Protein AF-A0A5A8D873-F1 (afdb_monomer_lite)

Foldseek 3Di:
DAWDDPAPPDDPDPDDPAADWDFQKKKALWDADRHVQFTHHDDPPDRIDGRDTTGDHDDDPPPPPPPPDPPDDDDDDDDDDDDDDDDDDDDDDPPPDPPPPPPPFDWAWAWEDAAPVRPDTDGTYIGGYDPPQPRCNSVVSVIHMYGRDPPPDD

Secondary structure (DSSP, 8-state):
-EEE---TT-PPPSS-SSSEEE-SEEEESSEEETTTTEEEPPPTT--EEEPPPEEEEP----------S-SS----------------------------------EEEEEEESSTT--SEEEEEEEEB-TT--TTHHHHTT-EEEE-------

Organism: Cafeteria roenbergensis (NCBI:txid33653)

InterPro domains:
  IPR026983 Dynein heavy chain [PTHR45703] (15-149)
  IPR041228 Dynein heavy chain, C-terminal domain [PF18199] (15-65)
  IPR043160 Dynein heavy chain, C-terminal domain, barrel region [G3DSA:3.10.490.20] (8-151)

Sequence (154 aa):
MSVVNPGPGLEPPPNPPGGVYVHGLRLVGAGWDVENGQLCDAKRGQTSVPLPMLWLRPVQTVSQPADRAAVRAAPHSPGSHASFSPGRSVAGEDAEHEDEQEEEEATVSVPVFSSTSRLERITELRLPCVPGAPDDHWLLRGACIVCESDSGLN

Radius of gyration: 23.29 Å; chains: 1; bounding box: 63×69×38 Å

Structure (mmCIF, N/CA/C/O backbone):
data_AF-A0A5A8D873-F1
#
_entry.id   AF-A0A5A8D873-F1
#
loop_
_atom_site.group_PDB
_atom_site.id
_atom_site.type_symbol
_atom_site.label_atom_id
_atom_site.label_alt_id
_atom_site.label_comp_id
_atom_site.label_asym_id
_atom_site.label_entity_id
_atom_site.label_seq_id
_atom_site.pdbx_PDB_ins_code
_atom_site.Cartn_x
_atom_site.Cartn_y
_atom_site.Cartn_z
_atom_site.occupancy
_atom_site.B_iso_or_equiv
_atom_site.auth_seq_id
_atom_site.auth_comp_id
_atom_site.auth_asym_id
_atom_site.auth_atom_id
_atom_site.pdbx_PDB_model_num
ATOM 1 N N . MET A 1 1 ? 1.793 -4.317 10.398 1.00 54.53 1 MET A N 1
ATOM 2 C CA . MET A 1 1 ? 0.486 -4.926 10.059 1.00 54.53 1 MET A CA 1
ATOM 3 C C . MET A 1 1 ? 0.683 -5.784 8.820 1.00 54.53 1 MET A C 1
ATOM 5 O O . MET A 1 1 ? 1.520 -5.406 8.006 1.00 54.53 1 MET A O 1
ATOM 9 N N . SER A 1 2 ? 0.012 -6.930 8.704 1.00 58.28 2 SER A N 1
ATOM 10 C CA . SER A 1 2 ? -0.008 -7.709 7.456 1.00 58.28 2 SER A CA 1
ATOM 11 C C . SER A 1 2 ? -1.254 -7.356 6.649 1.00 58.28 2 SER A C 1
ATOM 13 O O . SER A 1 2 ? -2.309 -7.078 7.226 1.00 58.28 2 SER A O 1
ATOM 15 N N . VAL A 1 3 ? -1.101 -7.325 5.328 1.00 62.66 3 VAL A N 1
ATOM 16 C CA . VAL A 1 3 ? -2.192 -7.144 4.374 1.00 62.66 3 VAL A CA 1
ATOM 17 C C . VAL A 1 3 ? -2.586 -8.519 3.860 1.00 62.66 3 VAL A C 1
ATOM 19 O O . VAL A 1 3 ? -1.729 -9.258 3.396 1.00 62.66 3 VAL A O 1
ATOM 22 N N . VAL A 1 4 ? -3.870 -8.858 3.952 1.00 62.16 4 VAL A N 1
ATOM 23 C CA . VAL A 1 4 ? -4.424 -10.054 3.307 1.00 62.16 4 VAL A CA 1
ATOM 24 C C . VAL A 1 4 ? -5.312 -9.585 2.163 1.00 62.16 4 VAL A C 1
ATOM 26 O O . VAL A 1 4 ? -6.252 -8.818 2.392 1.00 62.16 4 VAL A O 1
ATOM 29 N N . ASN A 1 5 ? -5.003 -10.016 0.940 1.00 60.53 5 ASN A N 1
ATOM 30 C CA . ASN A 1 5 ? -5.872 -9.794 -0.210 1.00 60.53 5 ASN A CA 1
ATOM 31 C C . ASN A 1 5 ? -6.911 -10.929 -0.260 1.00 60.53 5 ASN A C 1
ATOM 33 O O . ASN A 1 5 ? -6.512 -12.088 -0.349 1.00 60.53 5 ASN A O 1
ATOM 37 N N . PRO A 1 6 ? -8.225 -10.646 -0.205 1.00 53.16 6 PRO A N 1
ATOM 38 C CA . PRO A 1 6 ? -9.246 -11.687 -0.336 1.00 53.16 6 PRO A CA 1
ATOM 39 C C . PRO A 1 6 ? -9.294 -12.339 -1.732 1.00 53.16 6 PRO A C 1
ATOM 41 O O . PRO A 1 6 ? -10.003 -13.324 -1.906 1.00 53.16 6 PRO A O 1
ATOM 44 N N . GLY A 1 7 ? -8.541 -11.834 -2.715 1.00 51.72 7 GLY A N 1
ATOM 45 C CA . GLY A 1 7 ? -8.550 -12.333 -4.088 1.00 51.72 7 GLY A CA 1
ATOM 46 C C . GLY A 1 7 ? -9.771 -11.843 -4.882 1.00 51.72 7 GLY A C 1
ATOM 47 O O . GLY A 1 7 ? -10.754 -11.360 -4.311 1.00 51.72 7 GLY A O 1
ATOM 48 N N . PRO A 1 8 ? -9.726 -11.905 -6.222 1.00 53.56 8 PRO A N 1
ATOM 49 C CA . PRO A 1 8 ? -10.847 -11.493 -7.058 1.00 53.56 8 PRO A CA 1
ATOM 50 C C . PRO A 1 8 ? -12.034 -12.461 -6.910 1.00 53.56 8 PRO A C 1
ATOM 52 O O . PRO A 1 8 ? -11.901 -13.664 -7.110 1.00 53.56 8 PRO A O 1
ATOM 55 N N . GLY A 1 9 ? -13.220 -11.927 -6.603 1.00 56.94 9 GLY A N 1
ATOM 56 C CA . GLY A 1 9 ? -14.484 -12.681 -6.626 1.00 56.94 9 GLY A CA 1
ATOM 57 C C . GLY A 1 9 ? -14.929 -13.305 -5.300 1.00 56.94 9 GLY A C 1
ATOM 58 O O . GLY A 1 9 ? -16.027 -13.855 -5.247 1.00 56.94 9 GLY A O 1
ATOM 59 N N . LEU A 1 10 ? -14.142 -13.184 -4.228 1.00 58.81 10 LEU A N 1
ATOM 60 C CA . LEU A 1 10 ? -14.586 -13.527 -2.878 1.00 58.81 10 LEU A CA 1
ATOM 61 C C . LEU A 1 10 ? -15.067 -12.257 -2.175 1.00 58.81 10 LEU A C 1
ATOM 63 O O . LEU A 1 10 ? -14.285 -11.346 -1.906 1.00 58.81 10 LEU A O 1
ATOM 67 N N . GLU A 1 11 ? -16.371 -12.180 -1.897 1.00 68.44 11 GLU A N 1
ATOM 68 C CA . GLU A 1 11 ? -16.896 -11.132 -1.024 1.00 68.44 11 GLU A CA 1
ATOM 69 C C . GLU A 1 11 ? -16.247 -11.306 0.359 1.00 68.44 11 GLU A C 1
ATOM 71 O O . GLU A 1 11 ? -16.327 -12.398 0.937 1.00 68.44 11 GLU A O 1
ATOM 76 N N . PRO A 1 12 ? -15.547 -10.284 0.882 1.00 70.94 12 PRO A N 1
ATOM 77 C CA . PRO A 1 12 ? -14.905 -10.403 2.179 1.00 70.94 12 PRO A CA 1
ATOM 78 C C . PRO A 1 12 ? -15.974 -10.655 3.252 1.00 70.94 12 PRO A C 1
ATOM 80 O O . PRO A 1 12 ? -17.055 -10.064 3.188 1.00 70.94 12 PRO A O 1
ATOM 83 N N . PRO A 1 13 ? -15.709 -11.508 4.261 1.00 77.00 13 PRO A N 1
ATOM 84 C CA . PRO A 1 13 ? -16.691 -11.770 5.304 1.00 77.00 13 PRO A CA 1
ATOM 85 C C . PRO A 1 13 ? -17.080 -10.450 5.985 1.00 77.00 13 PRO A C 1
ATOM 87 O O . PRO A 1 13 ? -16.185 -9.661 6.300 1.00 77.00 13 PRO A O 1
ATOM 90 N N . PRO A 1 14 ? -18.375 -10.205 6.265 1.00 77.56 14 PRO A N 1
ATOM 91 C CA . PRO A 1 14 ? -18.872 -8.898 6.713 1.00 77.56 14 PRO A CA 1
ATOM 92 C C . PRO A 1 14 ? -18.235 -8.432 8.027 1.00 77.56 14 PRO A C 1
ATOM 94 O O . PRO A 1 14 ? -18.111 -7.237 8.272 1.00 77.56 14 PRO A O 1
ATOM 97 N N . ASN A 1 15 ? -17.791 -9.384 8.850 1.00 82.62 15 ASN A N 1
ATOM 98 C CA . ASN A 1 15 ? -17.006 -9.139 10.049 1.00 82.62 15 ASN A CA 1
ATOM 99 C C . ASN A 1 15 ? -15.655 -9.852 9.899 1.00 82.62 15 ASN A C 1
ATOM 101 O O . ASN A 1 15 ? -15.626 -11.086 9.961 1.00 82.62 15 ASN A O 1
ATOM 105 N N . PRO A 1 16 ? -14.539 -9.124 9.709 1.00 82.50 16 PRO A N 1
ATOM 106 C CA . PRO A 1 16 ? -13.234 -9.760 9.680 1.00 82.50 16 PRO A CA 1
ATOM 107 C C . PRO A 1 16 ? -12.949 -10.367 11.066 1.00 82.50 16 PRO A C 1
ATOM 109 O O . PRO A 1 16 ? -13.217 -9.706 12.075 1.00 82.50 16 PRO A O 1
ATOM 112 N N . PRO A 1 17 ? -12.409 -11.599 11.166 1.00 80.44 17 PRO A N 1
ATOM 113 C CA . PRO A 1 17 ? -12.075 -12.250 12.438 1.00 80.44 17 PRO A CA 1
ATOM 114 C C . PRO A 1 17 ? -10.841 -11.594 13.095 1.00 80.44 17 PRO A C 1
ATOM 116 O O . PRO A 1 17 ? -9.750 -12.169 13.177 1.00 80.44 17 PRO A O 1
ATOM 119 N N . GLY A 1 18 ? -11.026 -10.347 13.534 1.00 84.12 18 GLY A N 1
ATOM 120 C CA . GLY A 1 18 ? -10.008 -9.425 14.023 1.00 84.12 18 GLY A CA 1
ATOM 121 C C . GLY A 1 18 ? -9.514 -8.449 12.950 1.00 84.12 18 GLY A C 1
ATOM 122 O O . GLY A 1 18 ? -9.332 -8.813 11.789 1.00 84.12 18 GLY A O 1
ATOM 123 N N . GLY A 1 19 ? -9.241 -7.211 13.363 1.00 88.44 19 GLY A N 1
ATOM 124 C CA . GLY A 1 19 ? -8.761 -6.150 12.479 1.00 88.44 19 GLY A CA 1
ATOM 125 C C . GLY A 1 19 ? -9.877 -5.364 11.801 1.00 88.44 19 GLY A C 1
ATOM 126 O O . GLY A 1 19 ? -11.004 -5.334 12.290 1.00 88.44 19 GLY A O 1
ATOM 127 N N . VAL A 1 20 ? -9.538 -4.683 10.709 1.00 90.75 20 VAL A N 1
ATOM 128 C CA . VAL A 1 20 ? -10.446 -3.776 9.994 1.00 90.75 20 VAL A CA 1
ATOM 129 C C . VAL A 1 20 ? -10.251 -3.891 8.488 1.00 90.75 20 VAL A C 1
ATOM 131 O O . VAL A 1 20 ? -9.135 -4.129 8.022 1.00 90.75 20 VAL A O 1
ATOM 134 N N . TYR A 1 21 ? -11.327 -3.697 7.728 1.00 89.75 21 TYR A N 1
ATOM 135 C CA . TYR A 1 21 ? -11.219 -3.436 6.297 1.00 89.75 21 TYR A CA 1
ATOM 136 C C . TYR A 1 21 ? -10.959 -1.954 6.066 1.00 89.75 21 TYR A C 1
ATOM 138 O O . TYR A 1 21 ? -11.616 -1.103 6.665 1.00 89.75 21 TYR A O 1
ATOM 146 N N . VAL A 1 22 ? -10.011 -1.650 5.188 1.00 90.06 22 VAL A N 1
ATOM 147 C CA . VAL A 1 22 ? -9.669 -0.284 4.800 1.00 90.06 22 VAL A CA 1
ATOM 148 C C . VAL A 1 22 ? -9.884 -0.129 3.302 1.00 90.06 22 VAL A C 1
ATOM 150 O O . VAL A 1 22 ? -9.400 -0.935 2.509 1.00 90.06 22 VAL A O 1
ATOM 153 N N . HIS A 1 23 ? -10.609 0.920 2.924 1.00 90.12 23 HIS A N 1
ATOM 154 C CA . HIS A 1 23 ? -10.823 1.346 1.543 1.00 90.12 23 HIS A CA 1
ATOM 155 C C . HIS A 1 23 ? -10.293 2.773 1.344 1.00 90.12 23 HIS A C 1
ATOM 157 O O . HIS A 1 23 ? -9.895 3.432 2.303 1.00 90.12 23 HIS A O 1
ATOM 163 N N . GLY A 1 24 ? -10.300 3.259 0.098 1.00 91.62 24 GLY A N 1
ATOM 164 C CA . GLY A 1 24 ? -9.854 4.621 -0.215 1.00 91.62 24 GLY A CA 1
ATOM 165 C C . GLY A 1 24 ? -8.348 4.805 -0.033 1.00 91.62 24 GLY A C 1
ATOM 166 O O . GLY A 1 24 ? -7.901 5.832 0.466 1.00 91.62 24 GLY A O 1
ATOM 167 N N . LEU A 1 25 ? -7.552 3.798 -0.393 1.00 93.50 25 LEU A N 1
ATOM 168 C CA . LEU A 1 25 ? -6.094 3.888 -0.403 1.00 93.50 25 LEU A CA 1
ATOM 169 C C . LEU A 1 25 ? -5.594 3.944 -1.843 1.00 93.50 25 LEU A C 1
ATOM 171 O O . LEU A 1 25 ? -6.083 3.224 -2.714 1.00 93.50 25 LEU A O 1
ATOM 175 N N . ARG A 1 26 ? -4.575 4.766 -2.085 1.00 95.06 26 ARG A N 1
ATOM 176 C CA . ARG A 1 26 ? -3.871 4.831 -3.365 1.00 95.06 26 ARG A CA 1
ATOM 177 C C . ARG A 1 26 ? -2.398 4.531 -3.188 1.00 95.06 26 ARG A C 1
ATOM 179 O O . ARG A 1 26 ? -1.752 5.086 -2.307 1.00 95.06 26 ARG A O 1
ATOM 186 N N . LEU A 1 27 ? -1.867 3.700 -4.069 1.00 95.50 27 LEU A N 1
ATOM 187 C CA . LEU A 1 27 ? -0.444 3.435 -4.198 1.00 95.50 27 LEU A CA 1
ATOM 188 C C . LEU A 1 27 ? 0.154 4.410 -5.216 1.00 95.50 27 LEU A C 1
ATOM 190 O O . LEU A 1 27 ? -0.387 4.609 -6.303 1.00 95.50 27 LEU A O 1
ATOM 194 N N . VAL A 1 28 ? 1.268 5.031 -4.854 1.00 95.44 28 VAL A N 1
ATOM 195 C CA . VAL A 1 28 ? 2.044 5.946 -5.694 1.00 95.44 28 VAL A CA 1
ATOM 196 C C . VAL A 1 28 ? 3.441 5.373 -5.878 1.00 95.44 28 VAL A C 1
ATOM 198 O O . VAL A 1 28 ? 3.944 4.734 -4.966 1.00 95.44 28 VAL A O 1
ATOM 201 N N . GLY A 1 29 ? 4.078 5.608 -7.030 1.00 93.44 29 GLY A N 1
ATOM 202 C CA . GLY A 1 29 ? 5.450 5.149 -7.308 1.00 93.44 29 GLY A CA 1
ATOM 203 C C . GLY A 1 29 ? 5.563 3.657 -7.647 1.00 93.44 29 GLY A C 1
ATOM 204 O O . GLY A 1 29 ? 6.657 3.177 -7.927 1.00 93.44 29 GLY A O 1
ATOM 205 N N . ALA A 1 30 ? 4.440 2.938 -7.661 1.00 94.94 30 ALA A N 1
ATOM 206 C CA . ALA A 1 30 ? 4.329 1.535 -8.036 1.00 94.94 30 ALA A CA 1
ATOM 207 C C . ALA A 1 30 ? 2.925 1.238 -8.595 1.00 94.94 30 ALA A C 1
ATOM 209 O O . ALA A 1 30 ? 1.998 2.043 -8.455 1.00 94.94 30 ALA A O 1
ATOM 210 N N . GLY A 1 31 ? 2.790 0.096 -9.260 1.00 94.88 31 GLY A N 1
ATOM 211 C CA . GLY A 1 31 ? 1.527 -0.505 -9.665 1.00 94.88 31 GLY A CA 1
ATOM 212 C C . GLY A 1 31 ? 1.073 -1.580 -8.677 1.00 94.88 31 GLY A C 1
ATOM 213 O O . GLY A 1 31 ? 1.835 -2.028 -7.820 1.00 94.88 31 GLY A O 1
ATOM 214 N N . TRP A 1 32 ? -0.187 -1.988 -8.815 1.00 94.31 32 TRP A N 1
ATOM 215 C CA . TRP A 1 32 ? -0.759 -3.112 -8.084 1.00 94.31 32 TRP A CA 1
ATOM 216 C C . TRP A 1 32 ? -1.241 -4.159 -9.078 1.00 94.31 32 TRP A C 1
ATOM 218 O O . TRP A 1 32 ? -2.043 -3.860 -9.968 1.00 94.31 32 TRP A O 1
ATOM 228 N N . ASP A 1 33 ? -0.731 -5.371 -8.928 1.00 91.88 33 ASP A N 1
ATOM 229 C CA . ASP A 1 33 ? -1.202 -6.540 -9.643 1.00 91.88 33 ASP A CA 1
ATOM 230 C C . ASP A 1 33 ? -2.392 -7.125 -8.879 1.00 91.88 33 ASP A C 1
ATOM 232 O O . ASP A 1 33 ? -2.248 -7.650 -7.778 1.00 91.88 33 ASP A O 1
ATOM 236 N N . VAL A 1 34 ? -3.591 -6.975 -9.440 1.00 87.31 34 VAL A N 1
ATOM 237 C CA . VAL A 1 34 ? -4.834 -7.446 -8.814 1.00 87.31 34 VAL A CA 1
ATOM 238 C C . VAL A 1 34 ? -4.934 -8.969 -8.854 1.00 87.31 34 VAL A C 1
ATOM 240 O O . VAL A 1 34 ? -5.517 -9.545 -7.938 1.00 87.31 34 VAL A O 1
ATOM 243 N N . GLU A 1 35 ? -4.377 -9.604 -9.888 1.00 86.56 35 GLU A N 1
ATOM 244 C CA . GLU A 1 35 ? -4.454 -11.055 -10.076 1.00 86.56 35 GLU A CA 1
ATOM 245 C C . GLU A 1 35 ? -3.600 -11.766 -9.028 1.00 86.56 35 GLU A C 1
ATOM 247 O O . GLU A 1 35 ? -4.078 -12.692 -8.379 1.00 86.56 35 GLU A O 1
ATOM 252 N N . ASN A 1 36 ? -2.383 -11.265 -8.803 1.00 86.75 36 ASN A N 1
ATOM 253 C CA . ASN A 1 36 ? -1.436 -11.843 -7.844 1.00 86.75 36 ASN A CA 1
ATOM 254 C C . ASN A 1 36 ? -1.455 -11.159 -6.465 1.00 86.75 36 ASN A C 1
ATOM 256 O O . ASN A 1 36 ? -0.840 -11.640 -5.522 1.00 86.75 36 ASN A O 1
ATOM 260 N N . GLY A 1 37 ? -2.147 -10.026 -6.319 1.00 89.00 37 GLY A N 1
ATOM 261 C CA . GLY A 1 37 ? -2.250 -9.308 -5.049 1.00 89.00 37 GLY A CA 1
ATOM 262 C C . GLY A 1 37 ? -0.938 -8.713 -4.542 1.00 89.00 37 GLY A C 1
ATOM 263 O O . GLY A 1 37 ? -0.715 -8.697 -3.332 1.00 89.00 37 GLY A O 1
ATOM 264 N N . GLN A 1 38 ? -0.093 -8.218 -5.446 1.00 92.06 38 GLN A N 1
ATOM 265 C CA . GLN A 1 38 ? 1.269 -7.786 -5.129 1.00 92.06 38 GLN A CA 1
ATOM 266 C C . GLN A 1 38 ? 1.663 -6.480 -5.826 1.00 92.06 38 GLN A C 1
ATOM 268 O O . GLN A 1 38 ? 1.047 -6.043 -6.801 1.00 92.06 38 GLN A O 1
ATOM 273 N N . LEU A 1 39 ? 2.739 -5.859 -5.344 1.00 93.50 39 LEU A N 1
ATOM 274 C CA . LEU A 1 39 ? 3.376 -4.730 -6.014 1.00 93.50 39 LEU A CA 1
ATOM 275 C C . LEU A 1 39 ? 3.960 -5.144 -7.365 1.00 93.50 39 LEU A C 1
ATOM 277 O O . LEU A 1 39 ? 4.652 -6.153 -7.474 1.00 93.50 39 LEU A O 1
ATOM 281 N N . CYS A 1 40 ? 3.744 -4.304 -8.371 1.00 93.00 40 CYS A N 1
ATOM 282 C CA . CYS A 1 40 ? 4.343 -4.424 -9.696 1.00 93.00 40 CYS A CA 1
ATOM 283 C C . CYS A 1 40 ? 4.811 -3.050 -10.198 1.00 93.00 40 CYS A C 1
ATOM 285 O O . CYS A 1 40 ? 4.544 -2.018 -9.577 1.00 93.00 40 CYS A O 1
ATOM 287 N N . ASP A 1 41 ? 5.573 -3.002 -11.292 1.00 93.12 41 ASP A N 1
ATOM 288 C CA . ASP A 1 41 ? 5.990 -1.713 -11.851 1.00 93.12 41 ASP A CA 1
ATOM 289 C C . ASP A 1 41 ? 4.769 -0.920 -12.355 1.00 93.12 41 ASP A C 1
ATOM 291 O O . ASP A 1 41 ? 3.833 -1.462 -12.948 1.00 93.12 41 ASP A O 1
ATOM 295 N N . ALA A 1 42 ? 4.780 0.395 -12.126 1.00 92.62 42 ALA A N 1
ATOM 296 C CA . ALA A 1 42 ? 3.713 1.272 -12.596 1.00 92.62 42 ALA A CA 1
ATOM 297 C C . ALA A 1 42 ? 3.663 1.312 -14.134 1.00 92.62 42 ALA A C 1
ATOM 299 O O . ALA A 1 42 ? 4.695 1.373 -14.811 1.00 92.62 42 ALA A O 1
ATOM 300 N N . LYS A 1 43 ? 2.454 1.350 -14.709 1.00 92.44 43 LYS A N 1
ATOM 301 C CA . LYS A 1 43 ? 2.285 1.527 -16.160 1.00 92.44 43 LYS A CA 1
ATOM 302 C C . LYS A 1 43 ? 2.688 2.948 -16.571 1.00 92.44 43 LYS A C 1
ATOM 304 O O . LYS A 1 43 ? 2.650 3.890 -15.778 1.00 92.44 43 LYS A O 1
ATOM 309 N N . ARG A 1 44 ? 3.055 3.145 -17.844 1.00 92.62 44 ARG A N 1
ATOM 310 C CA . ARG A 1 44 ? 3.428 4.478 -18.356 1.00 92.62 44 ARG A CA 1
ATOM 311 C C . ARG A 1 44 ? 2.309 5.498 -18.116 1.00 92.62 44 ARG A C 1
ATOM 313 O O . ARG A 1 44 ? 1.159 5.245 -18.456 1.00 92.62 44 ARG A O 1
ATOM 320 N N . GLY A 1 45 ? 2.673 6.655 -17.558 1.00 89.81 45 GLY A N 1
ATOM 321 C CA . GLY A 1 45 ? 1.742 7.748 -17.245 1.00 89.81 45 GLY A CA 1
ATOM 322 C C . GLY A 1 45 ? 0.897 7.531 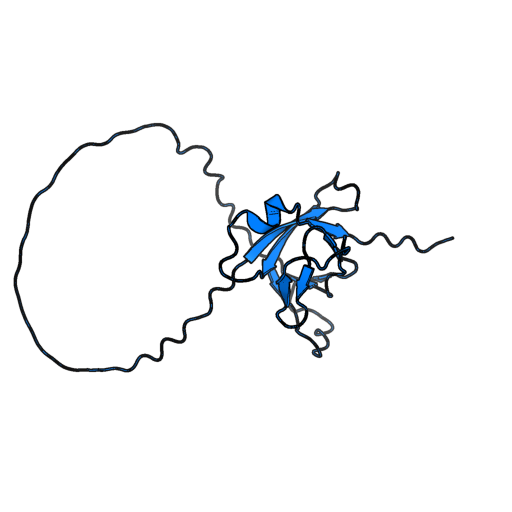-15.985 1.00 89.81 45 GLY A C 1
ATOM 323 O O . GLY A 1 45 ? 0.140 8.419 -15.602 1.00 89.81 45 GLY A O 1
ATOM 324 N N . GLN A 1 46 ? 1.032 6.386 -15.315 1.00 90.81 46 GLN A N 1
ATOM 325 C CA . GLN A 1 46 ? 0.289 6.067 -14.106 1.00 90.81 46 GLN A CA 1
ATOM 326 C C . GLN A 1 46 ? 1.019 6.632 -12.885 1.00 90.81 46 GLN A C 1
ATOM 328 O O . GLN A 1 46 ? 2.017 6.086 -12.426 1.00 90.81 46 GLN A O 1
ATOM 333 N N . THR A 1 47 ? 0.533 7.758 -12.366 1.00 89.06 47 THR A N 1
ATOM 334 C CA . THR A 1 47 ? 1.119 8.410 -11.184 1.00 89.06 47 THR A CA 1
ATOM 335 C C . THR A 1 47 ? 0.599 7.829 -9.875 1.00 89.06 47 THR A C 1
ATOM 337 O O . THR A 1 47 ? 1.262 7.948 -8.852 1.00 89.06 47 THR A O 1
ATOM 340 N N . SER A 1 48 ? -0.578 7.201 -9.890 1.00 93.56 48 SER A N 1
ATOM 341 C CA . SER A 1 48 ? -1.121 6.458 -8.756 1.00 93.56 48 SER A CA 1
ATOM 342 C C . SER A 1 48 ? -2.132 5.411 -9.211 1.00 93.56 48 SER A C 1
ATOM 344 O O . SER A 1 48 ? -2.749 5.553 -10.272 1.00 93.56 48 SER A O 1
ATOM 346 N N . VAL A 1 49 ? -2.334 4.387 -8.386 1.00 94.81 49 VAL A N 1
ATOM 347 C CA . VAL A 1 49 ? -3.342 3.339 -8.582 1.00 94.81 49 VAL A CA 1
ATOM 348 C C . VAL A 1 49 ? -4.185 3.174 -7.324 1.00 94.81 49 VAL A C 1
ATOM 350 O O . VAL A 1 49 ? -3.640 3.302 -6.228 1.00 94.81 49 VAL A O 1
ATOM 353 N N . PRO A 1 50 ? -5.497 2.913 -7.437 1.00 93.75 50 PRO A N 1
ATOM 354 C CA . PRO A 1 50 ? -6.281 2.515 -6.278 1.00 93.75 50 PRO A CA 1
ATOM 355 C C . PRO A 1 50 ? -5.797 1.147 -5.791 1.00 93.75 50 PRO A C 1
ATOM 357 O O . PRO A 1 50 ? -5.591 0.236 -6.594 1.00 93.75 50 PRO A O 1
ATOM 360 N N . LEU A 1 51 ? -5.612 1.012 -4.482 1.00 93.62 51 LEU A N 1
ATOM 361 C CA . LEU A 1 51 ? -5.461 -0.296 -3.858 1.00 93.62 51 LEU A CA 1
ATOM 362 C C . LEU A 1 51 ? -6.847 -0.917 -3.655 1.00 93.62 51 LEU A C 1
ATOM 364 O O . LEU A 1 51 ? -7.821 -0.185 -3.438 1.00 93.62 51 LEU A O 1
ATOM 368 N N . PRO A 1 52 ? -6.957 -2.254 -3.713 1.00 91.00 52 PRO A N 1
ATOM 369 C CA . PRO A 1 52 ? -8.192 -2.927 -3.345 1.00 91.00 52 PRO A CA 1
ATOM 370 C C . PRO A 1 52 ? -8.515 -2.682 -1.865 1.00 91.00 52 PRO A C 1
ATOM 372 O O . PRO A 1 52 ? -7.694 -2.174 -1.099 1.00 91.00 52 PRO A O 1
ATOM 3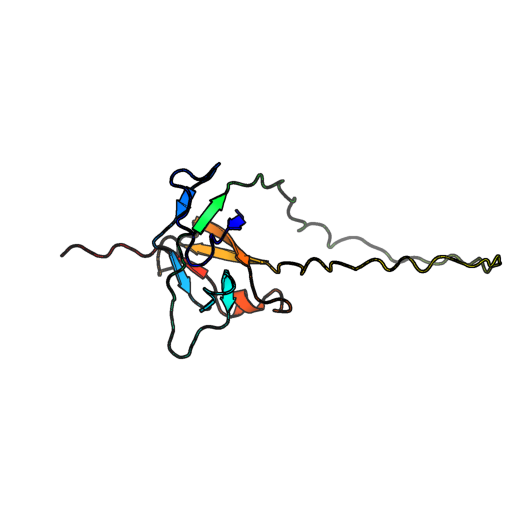75 N N . MET A 1 53 ? -9.720 -3.072 -1.448 1.00 88.38 53 MET A N 1
ATOM 376 C CA . MET A 1 53 ? -10.048 -3.125 -0.026 1.00 88.38 53 MET A CA 1
ATOM 377 C C . MET A 1 53 ? -9.063 -4.063 0.676 1.00 88.38 53 MET A C 1
ATOM 379 O O . MET A 1 53 ? -8.986 -5.246 0.350 1.00 88.38 53 MET A O 1
ATOM 383 N N . LEU A 1 54 ? -8.308 -3.529 1.633 1.00 88.56 54 LEU A N 1
ATOM 384 C CA . LEU A 1 54 ? -7.312 -4.294 2.372 1.00 88.56 54 LEU A CA 1
ATOM 385 C C . LEU A 1 54 ? -7.879 -4.721 3.717 1.00 88.56 54 LEU A C 1
ATOM 387 O O . LEU A 1 54 ? -8.459 -3.908 4.437 1.00 88.56 54 LEU A O 1
ATOM 391 N N . TRP A 1 55 ? -7.650 -5.973 4.098 1.00 89.56 55 TRP A N 1
ATOM 392 C CA . TRP A 1 55 ? -7.868 -6.418 5.467 1.00 89.56 55 TRP A CA 1
ATOM 393 C C . TRP A 1 55 ? -6.595 -6.215 6.285 1.00 89.56 55 TRP A C 1
ATOM 395 O O . TRP A 1 55 ? -5.591 -6.898 6.077 1.00 89.56 55 TRP A O 1
ATOM 405 N N . LEU A 1 56 ? -6.638 -5.272 7.228 1.00 89.19 56 LEU A N 1
ATOM 406 C CA . LEU A 1 56 ? -5.533 -5.007 8.138 1.00 89.19 56 LEU A CA 1
ATOM 407 C C . LEU A 1 56 ? -5.743 -5.747 9.451 1.00 89.19 56 LEU A C 1
ATOM 409 O O . LEU A 1 56 ? -6.669 -5.450 10.211 1.00 89.19 56 LEU A O 1
ATOM 413 N N . ARG A 1 57 ? -4.833 -6.676 9.747 1.00 87.31 57 ARG A N 1
ATOM 414 C CA . ARG A 1 57 ? -4.797 -7.384 11.028 1.00 87.31 57 ARG A CA 1
ATOM 415 C C . ARG A 1 57 ? -3.728 -6.771 11.937 1.00 87.31 57 ARG A C 1
ATOM 417 O O . ARG A 1 57 ? -2.567 -6.643 11.523 1.00 87.31 57 ARG A O 1
ATOM 424 N N . PRO A 1 58 ? -4.080 -6.389 13.178 1.00 85.00 58 PRO A N 1
ATOM 425 C CA . PRO A 1 58 ? -3.094 -6.040 14.184 1.00 85.00 58 PRO A CA 1
ATOM 426 C C . PRO A 1 58 ? -2.158 -7.223 14.416 1.00 85.00 58 PRO A C 1
ATOM 428 O O . PRO A 1 58 ? -2.601 -8.358 14.574 1.00 85.00 58 PRO A O 1
ATOM 431 N N . VAL A 1 59 ? -0.861 -6.944 14.451 1.00 82.31 59 VAL A N 1
ATOM 432 C CA . VAL A 1 59 ? 0.170 -7.918 14.809 1.00 82.31 59 VAL A CA 1
ATOM 433 C C . VAL A 1 59 ? 0.928 -7.367 16.002 1.00 82.31 59 VAL A C 1
ATOM 435 O O . VAL A 1 59 ? 1.156 -6.158 16.081 1.00 82.31 59 VAL A O 1
ATOM 438 N N . GLN A 1 60 ? 1.313 -8.231 16.936 1.00 80.50 60 GLN A N 1
ATOM 439 C CA . GLN A 1 60 ? 2.199 -7.820 18.016 1.00 80.50 60 GLN A CA 1
ATOM 440 C C . GLN A 1 60 ? 3.589 -7.609 17.421 1.00 80.50 60 GLN A C 1
ATOM 442 O O . GLN A 1 60 ? 4.259 -8.556 17.018 1.00 80.50 60 GLN A O 1
ATOM 447 N N . THR A 1 61 ? 4.022 -6.359 17.322 1.00 69.12 61 THR A N 1
ATOM 448 C CA . THR A 1 61 ? 5.425 -6.056 17.056 1.00 69.12 61 THR A CA 1
ATOM 449 C C . THR A 1 61 ? 6.203 -6.341 18.330 1.00 69.12 61 THR A C 1
ATOM 451 O O . THR A 1 61 ? 6.177 -5.538 19.262 1.00 69.12 61 THR A O 1
ATOM 454 N N . VAL A 1 62 ? 6.897 -7.481 18.387 1.00 65.12 62 VAL A N 1
ATOM 455 C CA . VAL A 1 62 ? 8.028 -7.608 19.308 1.00 65.12 62 VAL A CA 1
ATOM 456 C C . VAL A 1 62 ? 9.002 -6.521 18.872 1.00 65.12 62 VAL A C 1
ATOM 458 O O . VAL A 1 62 ? 9.448 -6.524 17.727 1.00 65.12 62 VAL A O 1
ATOM 461 N N . SER A 1 63 ? 9.220 -5.526 19.732 1.00 49.91 63 SER A N 1
ATOM 462 C CA . SER A 1 63 ? 10.157 -4.438 19.465 1.00 49.91 63 SER A CA 1
ATOM 463 C C . SER A 1 63 ? 11.514 -5.067 19.177 1.00 49.91 63 SER A C 1
ATOM 465 O O . SER A 1 63 ? 12.168 -5.551 20.097 1.00 49.91 63 SER A O 1
ATOM 467 N N . GLN A 1 64 ? 11.909 -5.133 17.908 1.00 44.72 64 GLN A N 1
ATOM 468 C CA . GLN A 1 64 ? 13.281 -5.445 17.556 1.00 44.72 64 GLN A CA 1
ATOM 469 C C . GLN A 1 64 ? 14.081 -4.234 18.047 1.00 44.72 64 GLN A C 1
ATOM 471 O O . GLN A 1 64 ? 13.862 -3.134 17.527 1.00 44.72 64 GLN A O 1
ATOM 476 N N . PRO A 1 65 ? 14.905 -4.359 19.107 1.00 37.22 65 PRO A N 1
ATOM 477 C CA . PRO A 1 65 ? 15.698 -3.231 19.555 1.00 37.22 65 PRO A CA 1
ATOM 478 C C . PRO A 1 65 ? 16.549 -2.802 18.365 1.00 37.22 65 PRO A C 1
ATOM 480 O O . PRO A 1 65 ? 17.239 -3.627 17.769 1.00 37.22 65 PRO A O 1
ATOM 483 N N . ALA A 1 66 ? 16.419 -1.535 17.977 1.00 43.06 66 ALA A N 1
ATOM 484 C CA . ALA A 1 66 ? 17.137 -0.960 16.856 1.00 43.06 66 ALA A CA 1
ATOM 485 C C . ALA A 1 66 ? 18.634 -1.233 17.037 1.00 43.06 66 ALA A C 1
ATOM 487 O O . ALA A 1 66 ? 19.276 -0.615 17.890 1.00 43.06 66 ALA A O 1
ATOM 488 N N . ASP A 1 67 ? 19.184 -2.161 16.255 1.00 42.28 67 ASP A N 1
ATOM 489 C CA . ASP A 1 67 ? 20.613 -2.444 16.235 1.00 42.28 67 ASP A CA 1
ATOM 490 C C . ASP A 1 67 ? 21.337 -1.318 15.487 1.00 42.28 67 ASP A C 1
ATOM 492 O O . ASP A 1 67 ? 21.800 -1.435 14.356 1.00 42.28 67 ASP A O 1
ATOM 496 N N . ARG A 1 68 ? 21.368 -0.152 16.133 1.00 39.44 68 ARG A N 1
ATOM 497 C CA . ARG A 1 68 ? 22.227 0.977 15.784 1.00 39.44 68 ARG A CA 1
ATOM 498 C C . ARG A 1 68 ? 23.300 1.161 16.855 1.00 39.44 68 ARG A C 1
ATOM 500 O O . ARG A 1 68 ? 23.629 2.292 17.215 1.00 39.44 68 ARG A O 1
ATOM 507 N N . ALA A 1 69 ? 23.817 0.051 17.389 1.00 38.72 69 ALA A N 1
ATOM 508 C CA . ALA A 1 69 ? 24.848 0.061 18.424 1.00 38.72 69 ALA A CA 1
ATOM 509 C C . ALA A 1 69 ? 25.882 -1.082 18.329 1.00 38.72 69 ALA A C 1
ATOM 511 O O . ALA A 1 69 ? 26.691 -1.207 19.243 1.00 38.72 69 ALA A O 1
ATOM 512 N N . ALA A 1 70 ? 25.943 -1.852 17.235 1.00 38.34 70 ALA A N 1
ATOM 513 C CA . ALA A 1 70 ? 26.986 -2.864 17.025 1.00 38.34 70 ALA A CA 1
ATOM 514 C C . ALA A 1 70 ? 27.913 -2.574 15.823 1.00 38.34 70 ALA A C 1
ATOM 516 O O . ALA A 1 70 ? 28.281 -3.464 15.067 1.00 38.34 70 ALA A O 1
ATOM 517 N N . VAL A 1 71 ? 28.367 -1.326 15.656 1.00 46.34 71 VAL A N 1
ATOM 518 C CA . VAL A 1 71 ? 29.604 -1.045 14.896 1.00 46.34 71 VAL A CA 1
ATOM 519 C C . VAL A 1 71 ? 30.550 -0.262 15.791 1.00 46.34 71 VAL A C 1
ATOM 521 O O . VAL A 1 71 ? 30.738 0.941 15.626 1.00 46.34 71 VAL A O 1
ATOM 524 N N . ARG A 1 72 ? 31.118 -0.944 16.790 1.00 40.03 72 ARG A N 1
ATOM 525 C CA . ARG A 1 72 ? 32.426 -0.616 17.379 1.00 40.03 72 ARG A CA 1
ATOM 526 C C . ARG A 1 72 ? 32.869 -1.717 18.350 1.00 40.03 72 ARG A C 1
ATOM 528 O O . ARG A 1 72 ? 32.128 -2.055 19.260 1.00 40.03 72 ARG A O 1
ATOM 535 N N . ALA A 1 73 ? 34.123 -2.143 18.159 1.00 32.81 73 ALA A N 1
ATOM 536 C CA . ALA A 1 73 ? 34.942 -3.089 18.937 1.00 32.81 73 ALA A CA 1
ATOM 537 C C . ALA A 1 73 ? 34.756 -4.581 18.560 1.00 32.81 73 ALA A C 1
ATOM 539 O O . ALA A 1 73 ? 33.852 -5.229 19.058 1.00 32.81 73 ALA A O 1
ATOM 540 N N . ALA A 1 74 ? 35.475 -5.105 17.551 1.00 32.19 74 ALA A N 1
ATOM 541 C CA . ALA A 1 74 ? 36.871 -5.621 17.585 1.00 32.19 74 ALA A CA 1
ATOM 542 C C . ALA A 1 74 ? 36.949 -7.102 18.035 1.00 32.19 74 ALA A C 1
ATOM 544 O O . ALA A 1 74 ? 36.034 -7.560 18.704 1.00 32.19 74 ALA A O 1
ATOM 545 N N . PRO A 1 75 ? 38.062 -7.836 17.838 1.00 43.53 75 PRO A N 1
ATOM 546 C CA . PRO A 1 75 ? 39.015 -7.904 16.731 1.00 43.53 75 PRO A CA 1
ATOM 547 C C . PRO A 1 75 ? 39.123 -9.341 16.153 1.00 43.53 75 PRO A C 1
ATOM 549 O O . PRO A 1 75 ? 38.676 -10.327 16.729 1.00 43.53 75 PRO A O 1
ATOM 552 N N . HIS A 1 76 ? 39.787 -9.452 15.007 1.00 32.69 76 HIS A N 1
ATOM 553 C CA . HIS A 1 76 ? 40.347 -10.694 14.473 1.00 32.69 76 HIS A CA 1
ATOM 554 C C . HIS A 1 76 ? 41.345 -11.318 15.461 1.00 32.69 76 HIS A C 1
ATOM 556 O O . HIS A 1 76 ? 42.146 -10.592 16.053 1.00 32.69 76 HIS A O 1
ATOM 562 N N . SER A 1 77 ? 41.356 -12.648 15.587 1.00 38.19 77 SER A N 1
ATOM 563 C CA . SER A 1 77 ? 42.524 -13.444 16.008 1.00 38.19 77 SER A CA 1
ATOM 564 C C . SER A 1 77 ? 42.242 -14.956 15.932 1.00 38.19 77 SER A C 1
ATOM 566 O O . SER A 1 77 ? 41.081 -15.343 15.839 1.00 38.19 77 SER A O 1
ATOM 568 N N . PRO A 1 78 ? 43.280 -15.810 15.849 1.00 43.28 78 PRO A N 1
ATOM 569 C CA . PRO A 1 78 ? 43.425 -16.782 14.767 1.00 43.28 78 PRO A CA 1
ATOM 570 C C . PRO A 1 78 ? 43.303 -18.249 15.203 1.00 43.28 78 PRO A C 1
ATOM 572 O O . PRO A 1 78 ? 43.516 -18.580 16.359 1.00 43.28 78 PRO A O 1
ATOM 575 N N . GLY A 1 79 ? 43.085 -19.118 14.208 1.00 30.44 79 GLY A N 1
ATOM 576 C CA . GLY A 1 79 ? 43.633 -20.477 14.130 1.00 30.44 79 GLY A CA 1
ATOM 577 C C . GLY A 1 79 ? 43.116 -21.530 15.115 1.00 30.44 79 GLY A C 1
ATOM 578 O O . GLY A 1 79 ? 43.436 -21.506 16.296 1.00 30.44 79 GLY A O 1
ATOM 579 N N . SER A 1 80 ? 42.484 -22.581 14.588 1.00 37.97 80 SER A N 1
ATOM 580 C CA . SER A 1 80 ? 42.709 -23.924 15.125 1.00 37.97 80 SER A CA 1
ATOM 581 C C . SER A 1 80 ? 42.541 -24.985 14.040 1.00 37.97 80 SER A C 1
ATOM 583 O O . SER A 1 80 ? 41.567 -25.004 13.292 1.00 37.97 80 SER A O 1
ATOM 585 N N . HIS A 1 81 ? 43.575 -25.8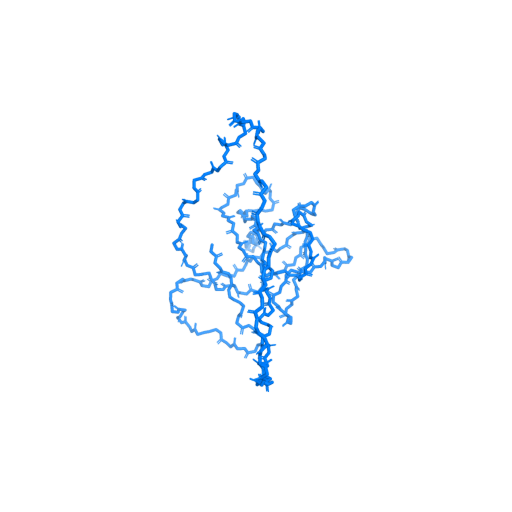11 13.947 1.00 35.94 81 HIS A N 1
ATOM 586 C CA . HIS A 1 81 ? 43.763 -26.950 13.064 1.00 35.94 81 HIS A CA 1
ATOM 587 C C . HIS A 1 81 ? 43.009 -28.189 13.583 1.00 35.94 81 HIS A C 1
ATOM 589 O O . HIS A 1 81 ? 42.787 -28.322 14.783 1.00 35.94 81 HIS A O 1
ATOM 595 N N . ALA A 1 82 ? 42.822 -29.149 12.667 1.00 31.08 82 ALA A N 1
ATOM 596 C CA . ALA A 1 82 ? 42.416 -30.552 12.855 1.00 31.08 82 ALA A CA 1
ATOM 597 C C . ALA A 1 82 ? 40.899 -30.791 13.049 1.00 31.08 82 ALA A C 1
ATOM 599 O O . ALA A 1 82 ? 40.220 -30.044 13.730 1.00 31.08 82 ALA A O 1
ATOM 600 N N . SER A 1 83 ? 40.283 -31.823 12.467 1.00 33.81 83 SER A N 1
ATOM 601 C CA . SER A 1 83 ? 40.830 -33.152 12.196 1.00 33.81 83 SER A CA 1
ATOM 602 C C . SER A 1 83 ? 40.146 -33.837 11.004 1.00 33.81 83 SER A C 1
ATOM 604 O O . SER A 1 83 ? 38.958 -33.653 10.752 1.00 33.81 83 SER A O 1
ATOM 606 N N . PHE A 1 84 ? 40.926 -34.636 10.282 1.00 28.66 84 PHE A N 1
ATOM 607 C CA . PHE A 1 84 ? 40.557 -35.389 9.087 1.00 28.66 84 PHE A CA 1
ATOM 608 C C . PHE A 1 84 ? 40.224 -36.843 9.476 1.00 28.66 84 PHE A C 1
ATOM 610 O O . PHE A 1 84 ? 41.139 -37.535 9.906 1.00 28.66 84 PHE A O 1
ATOM 617 N N . SER A 1 85 ? 38.950 -37.242 9.289 1.00 34.53 85 SER A N 1
ATOM 618 C CA . SER A 1 85 ? 38.374 -38.558 8.873 1.00 34.53 85 SER A CA 1
ATOM 619 C C . SER A 1 85 ? 38.806 -39.866 9.609 1.00 34.53 85 SER A C 1
ATOM 621 O O . SER A 1 85 ? 39.826 -39.850 10.283 1.00 34.53 85 SER A O 1
ATOM 623 N N . PRO A 1 86 ? 38.127 -41.047 9.481 1.00 49.25 86 PRO A N 1
ATOM 624 C CA . PRO A 1 86 ? 37.104 -41.423 8.488 1.00 49.25 86 PRO A CA 1
ATOM 625 C C . PRO A 1 86 ? 35.927 -42.337 8.948 1.00 49.25 86 PRO A C 1
ATOM 627 O O . PRO A 1 86 ? 35.992 -43.045 9.947 1.00 49.25 86 PRO A O 1
ATOM 630 N N . GLY A 1 87 ? 34.916 -42.431 8.070 1.00 30.34 87 GLY A N 1
ATOM 631 C CA . GLY A 1 87 ? 34.329 -43.708 7.627 1.00 30.34 87 GLY A CA 1
ATOM 632 C C . GLY A 1 87 ? 33.044 -44.199 8.303 1.00 30.34 87 GLY A C 1
ATOM 633 O O . GLY A 1 87 ? 33.050 -44.504 9.488 1.00 30.34 87 GLY A O 1
ATOM 634 N N . ARG A 1 88 ? 31.984 -44.407 7.499 1.00 33.91 88 ARG A N 1
ATOM 635 C CA . ARG A 1 88 ? 31.344 -45.724 7.256 1.00 33.91 88 ARG A CA 1
ATOM 636 C C . ARG A 1 88 ? 30.115 -45.577 6.344 1.00 33.91 88 ARG A C 1
ATOM 638 O O . ARG A 1 88 ? 29.152 -44.907 6.691 1.00 33.91 88 ARG A O 1
ATOM 645 N N . SER A 1 89 ? 30.175 -46.229 5.184 1.00 40.91 89 SER A N 1
ATOM 646 C CA . SER A 1 89 ? 29.073 -46.410 4.232 1.00 40.91 89 SER A CA 1
ATOM 647 C C . SER A 1 89 ? 27.981 -47.330 4.784 1.00 40.91 89 SER A C 1
ATOM 649 O O . SER A 1 89 ? 28.326 -48.307 5.444 1.00 40.91 89 SER A O 1
ATOM 651 N N . VAL A 1 90 ? 26.717 -47.052 4.448 1.00 39.06 90 VAL A N 1
ATOM 652 C CA . VAL A 1 90 ? 25.661 -47.954 3.915 1.00 39.06 90 VAL A CA 1
ATOM 653 C C . VAL A 1 90 ? 24.422 -47.063 3.686 1.00 39.06 90 VAL A C 1
ATOM 655 O O . VAL A 1 90 ? 24.024 -46.348 4.591 1.00 39.06 90 VAL A O 1
ATOM 658 N N . ALA A 1 91 ? 24.032 -46.785 2.442 1.00 36.91 91 ALA A N 1
ATOM 659 C CA . ALA A 1 91 ? 23.123 -47.566 1.596 1.00 36.91 91 ALA A CA 1
ATOM 660 C C . ALA A 1 91 ? 21.655 -47.505 2.054 1.00 36.91 91 ALA A C 1
ATOM 662 O O . ALA A 1 91 ? 21.311 -48.095 3.072 1.00 36.91 91 ALA A O 1
ATOM 663 N N . GLY A 1 92 ? 20.826 -46.898 1.199 1.00 40.06 92 GLY A N 1
ATOM 664 C CA . GLY A 1 92 ? 19.388 -47.136 1.118 1.00 40.06 92 GLY A CA 1
ATOM 665 C C . GLY A 1 92 ? 18.538 -46.082 1.808 1.00 40.06 92 GLY A C 1
ATOM 666 O O . GLY A 1 92 ? 18.514 -46.038 3.027 1.00 40.06 92 GLY A O 1
ATOM 667 N N . GLU A 1 93 ? 17.857 -45.268 1.002 1.00 40.81 93 GLU A N 1
ATOM 668 C CA . GLU A 1 93 ? 16.405 -45.018 1.021 1.00 40.81 93 GLU A CA 1
ATOM 669 C C . GLU A 1 93 ? 16.168 -43.696 0.282 1.00 40.81 93 GLU A C 1
ATOM 671 O O . GLU A 1 93 ? 16.230 -42.614 0.862 1.00 40.81 93 GLU A O 1
ATOM 676 N N . ASP A 1 94 ? 15.954 -43.799 -1.034 1.00 39.59 94 ASP A N 1
ATOM 677 C CA . ASP A 1 94 ? 15.444 -42.703 -1.857 1.00 39.59 94 ASP A CA 1
ATOM 678 C C . ASP A 1 94 ? 13.987 -42.454 -1.442 1.00 39.59 94 ASP A C 1
ATOM 680 O O . ASP A 1 94 ? 13.039 -42.976 -2.026 1.00 39.59 94 ASP A O 1
ATOM 684 N N . ALA A 1 95 ? 13.820 -41.721 -0.345 1.00 51.06 95 ALA A N 1
ATOM 685 C CA . ALA A 1 95 ? 12.575 -41.061 -0.018 1.00 51.06 95 ALA A CA 1
ATOM 686 C C . ALA A 1 95 ? 12.504 -39.820 -0.907 1.00 51.06 95 ALA A C 1
ATOM 688 O O . ALA A 1 95 ? 13.170 -38.820 -0.639 1.00 51.06 95 ALA A O 1
ATOM 689 N N . GLU A 1 96 ? 11.729 -39.911 -1.984 1.00 46.22 96 GLU A N 1
ATOM 690 C CA . GLU A 1 96 ? 11.266 -38.752 -2.738 1.00 46.22 96 GLU A CA 1
ATOM 691 C C . GLU A 1 96 ? 10.475 -37.861 -1.764 1.00 46.22 96 GLU A C 1
ATOM 693 O O . GLU A 1 96 ? 9.287 -38.059 -1.523 1.00 46.22 96 GLU A O 1
ATOM 698 N N . HIS A 1 97 ? 11.175 -36.927 -1.114 1.00 41.34 97 HIS A N 1
ATOM 699 C CA . HIS A 1 97 ? 10.556 -35.737 -0.557 1.00 41.34 97 HIS A CA 1
ATOM 700 C C . HIS A 1 97 ? 10.165 -34.892 -1.761 1.00 41.34 97 HIS A C 1
ATOM 702 O O . HIS A 1 97 ? 11.019 -34.333 -2.450 1.00 41.34 97 HIS A O 1
ATOM 708 N N . GLU A 1 98 ? 8.869 -34.845 -2.039 1.00 47.19 98 GLU A N 1
ATOM 709 C CA . GLU A 1 98 ? 8.284 -33.726 -2.755 1.00 47.19 98 GLU A CA 1
ATOM 710 C C . GLU A 1 98 ? 8.592 -32.487 -1.901 1.00 47.19 98 GLU A C 1
ATOM 712 O O . GLU A 1 98 ? 7.927 -32.221 -0.903 1.00 47.19 98 GLU A O 1
ATOM 717 N N . ASP A 1 99 ? 9.694 -31.802 -2.221 1.00 41.22 99 ASP A N 1
ATOM 718 C CA . ASP A 1 99 ? 9.978 -30.459 -1.728 1.00 41.22 99 ASP A CA 1
ATOM 719 C C . ASP A 1 99 ? 8.850 -29.569 -2.264 1.00 41.22 99 ASP A C 1
ATOM 721 O O . ASP A 1 99 ? 8.933 -29.002 -3.357 1.00 41.22 99 ASP A O 1
ATOM 725 N N . GLU A 1 100 ? 7.758 -29.477 -1.507 1.00 49.00 100 GLU A N 1
ATOM 726 C CA . GLU A 1 100 ? 6.838 -28.351 -1.567 1.00 49.00 100 GLU A CA 1
ATOM 727 C C . GLU A 1 100 ? 7.658 -27.122 -1.156 1.00 49.00 100 GLU A C 1
ATOM 729 O O . GLU A 1 100 ? 7.715 -26.737 0.010 1.00 49.00 100 GLU A O 1
ATOM 734 N N . GLN A 1 101 ? 8.405 -26.564 -2.113 1.00 38.44 101 GLN A N 1
ATOM 735 C CA . GLN A 1 101 ? 9.107 -25.303 -1.941 1.00 38.44 101 GLN A CA 1
ATOM 736 C C . GLN A 1 101 ? 8.029 -24.246 -1.721 1.00 38.44 101 GLN A C 1
ATOM 738 O O . GLN A 1 101 ? 7.434 -23.754 -2.677 1.00 38.44 101 GLN A O 1
ATOM 743 N N . GLU A 1 102 ? 7.733 -23.956 -0.452 1.00 52.72 102 GLU A N 1
ATOM 744 C CA . GLU A 1 102 ? 6.944 -22.799 -0.049 1.00 52.72 102 GLU A CA 1
ATOM 745 C C . GLU A 1 102 ? 7.582 -21.578 -0.722 1.00 52.72 102 GLU A C 1
ATOM 747 O O . GLU A 1 102 ? 8.690 -21.170 -0.369 1.00 52.72 102 GLU A O 1
ATOM 752 N N . GLU A 1 103 ? 6.930 -21.054 -1.765 1.00 59.84 103 GLU A N 1
ATOM 753 C CA . GLU A 1 103 ? 7.380 -19.851 -2.456 1.00 59.84 103 GLU A CA 1
ATOM 754 C C . GLU A 1 103 ? 7.461 -18.734 -1.413 1.00 59.84 103 GLU A C 1
ATOM 756 O O . GLU A 1 103 ? 6.446 -18.297 -0.869 1.00 59.84 103 GLU A O 1
ATOM 761 N N . GLU A 1 104 ? 8.684 -18.327 -1.069 1.00 62.69 104 GLU A N 1
ATOM 762 C CA . GLU A 1 104 ? 8.929 -17.336 -0.028 1.00 62.69 104 GLU A CA 1
ATOM 763 C C . GLU A 1 104 ? 8.281 -16.010 -0.457 1.00 62.69 104 GLU A C 1
ATOM 765 O O . GLU A 1 104 ? 8.772 -15.310 -1.347 1.00 62.69 104 GLU A O 1
ATOM 770 N N . GLU A 1 105 ? 7.122 -15.697 0.130 1.00 71.25 105 GLU A N 1
ATOM 771 C CA . GLU A 1 105 ? 6.330 -14.515 -0.204 1.00 71.25 105 GLU A CA 1
ATOM 772 C C . GLU A 1 105 ? 7.141 -13.256 0.142 1.00 71.25 105 GLU A C 1
ATOM 774 O O . GLU A 1 105 ? 7.252 -12.840 1.301 1.00 71.25 105 GLU A O 1
ATOM 779 N N . ALA A 1 106 ? 7.756 -12.648 -0.873 1.00 85.88 106 ALA A N 1
ATOM 780 C CA . ALA A 1 106 ? 8.562 -11.452 -0.694 1.00 85.88 106 ALA A CA 1
ATOM 781 C C . ALA A 1 106 ? 7.653 -10.284 -0.289 1.00 85.88 106 ALA A C 1
ATOM 783 O O . ALA A 1 106 ? 6.686 -9.957 -0.977 1.00 85.88 106 ALA A O 1
ATOM 784 N N . THR A 1 107 ? 7.958 -9.629 0.835 1.00 89.88 107 THR A N 1
ATOM 785 C CA . THR A 1 107 ? 7.198 -8.461 1.306 1.00 89.88 107 THR A CA 1
ATOM 786 C C . THR A 1 107 ? 8.096 -7.251 1.507 1.00 89.88 107 THR A C 1
ATOM 788 O O . THR A 1 107 ? 9.264 -7.371 1.867 1.00 89.88 107 THR A O 1
ATOM 791 N N . VAL A 1 108 ? 7.537 -6.057 1.311 1.00 90.94 108 VAL A N 1
ATOM 792 C CA . VAL A 1 108 ? 8.238 -4.784 1.524 1.00 90.94 108 VAL A CA 1
ATOM 793 C C . VAL A 1 108 ? 7.414 -3.838 2.393 1.00 90.94 108 VAL A C 1
ATOM 795 O O . VAL A 1 108 ? 6.187 -3.775 2.280 1.00 90.94 108 VAL A O 1
ATOM 798 N N . SER A 1 109 ? 8.085 -3.086 3.268 1.00 91.75 109 SER A N 1
ATOM 799 C CA . SER A 1 109 ? 7.457 -2.037 4.079 1.00 91.75 109 SER A CA 1
ATOM 800 C C . SER A 1 109 ? 7.222 -0.777 3.250 1.00 91.75 109 SER A C 1
ATOM 802 O O . SER A 1 109 ? 8.164 -0.133 2.791 1.00 91.75 109 SER A O 1
ATOM 804 N N . VAL A 1 110 ? 5.957 -0.391 3.100 1.00 93.81 110 VAL A N 1
ATOM 805 C CA . VAL A 1 110 ? 5.537 0.796 2.352 1.00 93.81 110 VAL A CA 1
ATOM 806 C C . VAL A 1 110 ? 4.921 1.822 3.310 1.00 93.81 110 VAL A C 1
ATOM 808 O O . VAL A 1 110 ? 3.972 1.494 4.032 1.00 93.81 110 VAL A O 1
ATOM 8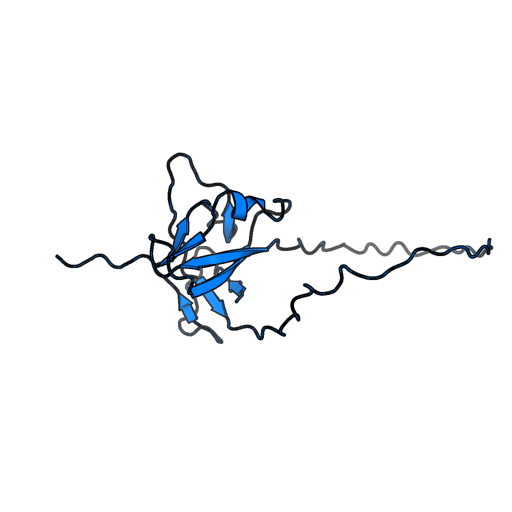11 N N . PRO A 1 111 ? 5.424 3.072 3.349 1.00 95.38 111 PRO A N 1
ATOM 812 C CA . PRO A 1 111 ? 4.891 4.101 4.235 1.00 95.38 111 PRO A CA 1
ATOM 813 C C . PRO A 1 111 ? 3.505 4.575 3.783 1.00 95.38 111 PRO A C 1
ATOM 815 O O . PRO A 1 111 ? 3.261 4.779 2.593 1.00 95.38 111 PRO A O 1
ATOM 818 N N . VAL A 1 112 ? 2.620 4.804 4.754 1.00 95.62 112 VAL A N 1
ATOM 819 C CA . VAL A 1 112 ? 1.266 5.337 4.567 1.00 95.62 112 VAL A CA 1
ATOM 820 C C . VAL A 1 112 ? 1.207 6.780 5.052 1.00 95.62 112 VAL A C 1
ATOM 822 O O . VAL A 1 112 ? 1.566 7.067 6.196 1.00 95.62 112 VAL A O 1
ATOM 825 N N . PHE A 1 113 ? 0.704 7.676 4.210 1.00 95.19 113 PHE A N 1
ATOM 826 C CA . PHE A 1 113 ? 0.511 9.091 4.516 1.00 95.19 113 PHE A CA 1
ATOM 827 C C . PHE A 1 113 ? -0.969 9.475 4.504 1.00 95.19 113 PHE A C 1
ATOM 829 O O . PHE A 1 113 ? -1.755 8.929 3.728 1.00 95.19 113 PHE A O 1
ATOM 836 N N . SER A 1 114 ? -1.335 10.467 5.320 1.00 91.19 114 SER A N 1
ATOM 837 C CA . SER A 1 114 ? -2.715 10.974 5.406 1.00 91.19 114 SER A CA 1
ATOM 838 C C . SER A 1 114 ? -3.190 11.683 4.137 1.00 91.19 114 SER A C 1
ATOM 840 O O . SER A 1 114 ? -4.386 11.733 3.869 1.00 91.19 114 SER A O 1
ATOM 842 N N . SER A 1 115 ? -2.266 12.223 3.337 1.00 86.62 115 SER A N 1
ATOM 843 C CA . SER A 1 115 ? -2.576 12.935 2.097 1.00 86.62 115 SER A CA 1
ATOM 844 C C . SER A 1 115 ? -1.451 12.833 1.067 1.00 86.62 115 SER A C 1
ATOM 846 O O . SER A 1 115 ? -0.326 12.418 1.361 1.00 86.62 115 SER A O 1
ATOM 848 N N . THR A 1 116 ? -1.738 13.301 -0.147 1.00 84.25 116 THR A N 1
ATOM 849 C CA . THR A 1 116 ? -0.784 13.375 -1.263 1.00 84.25 116 THR A CA 1
ATOM 850 C C . THR A 1 116 ? 0.394 14.320 -1.014 1.00 84.25 116 THR A C 1
ATOM 852 O O . THR A 1 116 ? 1.412 14.184 -1.689 1.00 84.25 116 THR A O 1
ATOM 855 N N . SER A 1 117 ? 0.298 15.226 -0.029 1.00 85.00 117 SER A N 1
ATOM 856 C CA . SER A 1 117 ? 1.409 16.095 0.393 1.00 85.00 117 SER A CA 1
ATOM 857 C C . SER A 1 117 ? 2.534 15.337 1.110 1.00 85.00 117 SER A C 1
ATOM 859 O O . SER A 1 117 ? 3.655 15.833 1.175 1.00 85.00 117 SER A 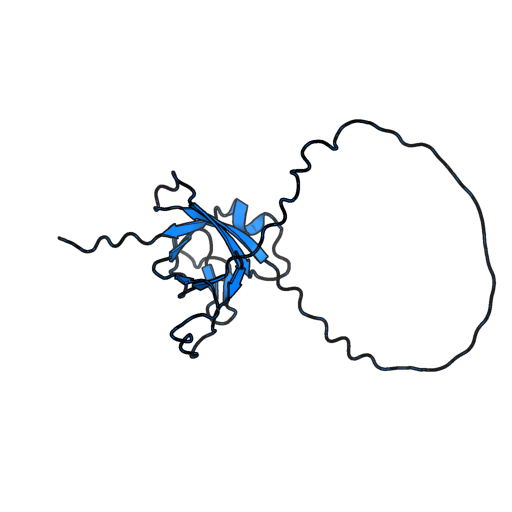O 1
ATOM 861 N N . ARG A 1 118 ? 2.248 14.128 1.625 1.00 87.56 118 ARG A N 1
ATOM 862 C CA . ARG A 1 118 ? 3.199 13.225 2.306 1.00 87.56 118 ARG A CA 1
ATOM 863 C C . ARG A 1 118 ? 3.949 13.843 3.491 1.00 87.56 118 ARG A C 1
ATOM 865 O O . ARG A 1 118 ? 5.035 13.392 3.839 1.00 87.56 118 ARG A O 1
ATOM 872 N N . LEU A 1 119 ? 3.373 14.862 4.122 1.00 87.00 119 LEU A N 1
ATOM 873 C CA . LEU A 1 119 ? 3.989 15.521 5.276 1.00 87.00 119 LEU A CA 1
ATOM 874 C C . LEU A 1 119 ? 3.838 14.703 6.562 1.00 87.00 119 LEU A C 1
ATOM 876 O O . LEU A 1 119 ? 4.730 14.697 7.405 1.00 87.00 119 LEU A O 1
ATOM 880 N N . GLU A 1 120 ? 2.718 13.996 6.701 1.00 89.06 120 GLU A N 1
ATOM 881 C CA . GLU A 1 120 ? 2.382 13.236 7.899 1.00 89.06 120 GLU A CA 1
ATOM 882 C C . GLU A 1 120 ? 2.286 11.748 7.572 1.00 89.06 120 GLU A C 1
ATOM 884 O O . GLU A 1 120 ? 1.392 11.293 6.850 1.00 89.06 120 GLU A O 1
ATOM 889 N N . ARG A 1 121 ? 3.238 10.985 8.110 1.00 93.00 121 ARG A N 1
ATOM 890 C CA . ARG A 1 121 ? 3.257 9.529 8.012 1.00 93.00 121 ARG A CA 1
ATOM 891 C C . ARG A 1 121 ? 2.430 8.926 9.145 1.00 93.00 121 ARG A C 1
ATOM 893 O O . ARG A 1 121 ? 2.751 9.140 10.309 1.00 93.00 121 ARG A O 1
ATOM 900 N N . ILE A 1 122 ? 1.429 8.124 8.793 1.00 92.88 122 ILE A N 1
ATOM 901 C CA . ILE A 1 122 ? 0.527 7.456 9.739 1.00 92.88 122 ILE A CA 1
ATOM 902 C C . ILE A 1 122 ? 1.127 6.125 10.208 1.00 92.88 122 ILE A C 1
ATOM 904 O O . ILE A 1 122 ? 1.187 5.846 11.403 1.00 92.88 122 ILE A O 1
ATOM 908 N N . THR A 1 123 ? 1.543 5.270 9.270 1.00 92.25 123 THR A N 1
ATOM 909 C CA . THR A 1 123 ? 2.026 3.913 9.566 1.00 92.25 123 THR A CA 1
ATOM 910 C C . THR A 1 123 ? 2.837 3.337 8.400 1.00 92.25 123 THR A C 1
ATOM 912 O O . THR A 1 123 ? 3.086 4.025 7.412 1.00 92.25 123 THR A O 1
ATOM 915 N N . GLU A 1 124 ? 3.247 2.077 8.514 1.00 92.12 124 GLU A N 1
ATOM 916 C CA . GLU A 1 124 ? 3.845 1.282 7.442 1.00 92.12 124 GLU A CA 1
ATOM 917 C C . GLU A 1 124 ? 3.030 0.000 7.237 1.00 92.12 124 GLU A C 1
ATOM 919 O O . GLU A 1 124 ? 2.673 -0.691 8.200 1.00 92.12 124 GLU A O 1
ATOM 924 N N . LEU A 1 125 ? 2.747 -0.330 5.977 1.00 92.12 125 LEU A N 1
ATOM 925 C CA . LEU A 1 125 ? 2.115 -1.589 5.592 1.00 92.12 125 LEU A CA 1
ATOM 926 C C . LEU A 1 125 ? 3.137 -2.483 4.902 1.00 92.12 125 LEU A C 1
ATOM 928 O O . LEU A 1 125 ? 3.862 -2.024 4.024 1.00 92.12 125 LEU A O 1
ATOM 932 N N . ARG A 1 126 ? 3.179 -3.760 5.291 1.00 91.56 126 ARG A N 1
ATOM 933 C CA . ARG A 1 126 ? 3.929 -4.771 4.546 1.00 91.56 126 ARG A CA 1
ATOM 934 C C . ARG A 1 126 ? 3.068 -5.252 3.392 1.00 91.56 126 ARG A C 1
ATOM 936 O O . ARG A 1 126 ? 1.992 -5.799 3.639 1.00 91.56 126 ARG A O 1
ATOM 943 N N . LEU A 1 127 ? 3.525 -5.000 2.173 1.00 91.12 127 LEU A N 1
ATOM 944 C CA . LEU A 1 127 ? 2.855 -5.427 0.953 1.00 91.12 127 LEU A CA 1
ATOM 945 C C . LEU A 1 127 ? 3.637 -6.568 0.301 1.00 91.12 127 LEU A C 1
ATOM 947 O O . LEU A 1 127 ? 4.865 -6.464 0.245 1.00 91.12 127 LEU A O 1
ATOM 951 N N . PRO A 1 128 ? 2.951 -7.596 -0.224 1.00 91.50 128 PRO A N 1
ATOM 952 C CA . PRO A 1 128 ? 3.560 -8.572 -1.116 1.00 91.50 128 PRO A CA 1
ATOM 953 C C . PRO A 1 128 ? 4.151 -7.884 -2.345 1.00 91.50 128 PRO A C 1
ATOM 955 O O . PRO A 1 128 ? 3.615 -6.885 -2.842 1.00 91.50 128 PRO A O 1
ATOM 958 N N . CYS A 1 129 ? 5.264 -8.399 -2.842 1.00 90.62 129 CYS A N 1
ATOM 959 C CA . CYS A 1 129 ? 5.922 -7.912 -4.039 1.00 90.62 129 CYS A CA 1
ATOM 960 C C . CYS A 1 129 ? 6.528 -9.068 -4.834 1.00 90.62 129 CYS A C 1
ATOM 962 O O . CYS A 1 129 ? 6.686 -10.176 -4.332 1.00 90.62 129 CYS A O 1
ATOM 964 N N . VAL A 1 130 ? 6.864 -8.789 -6.095 1.00 86.25 130 VAL A N 1
ATOM 965 C CA . VAL A 1 130 ? 7.475 -9.793 -6.971 1.00 86.25 130 VAL A CA 1
ATOM 966 C C . VAL A 1 130 ? 8.780 -10.320 -6.345 1.00 86.25 130 VAL A C 1
ATOM 968 O O . VAL A 1 130 ? 9.651 -9.501 -6.017 1.00 86.25 130 VAL A O 1
ATOM 971 N N . PRO A 1 131 ? 8.953 -11.651 -6.216 1.00 83.25 131 PRO A N 1
ATOM 972 C CA . PRO A 1 131 ? 10.190 -12.245 -5.725 1.00 83.25 131 PRO A CA 1
ATOM 973 C C . PRO A 1 131 ? 11.415 -11.788 -6.525 1.00 83.25 131 PRO A C 1
ATOM 975 O O . PRO A 1 131 ? 11.355 -11.583 -7.739 1.00 83.25 131 PRO A O 1
ATOM 978 N N . GLY A 1 132 ? 12.545 -11.619 -5.837 1.00 81.81 132 GLY A N 1
ATOM 979 C CA . GLY A 1 132 ? 13.808 -11.201 -6.456 1.00 81.81 132 GLY A CA 1
ATOM 980 C C . GLY A 1 132 ? 13.926 -9.701 -6.752 1.00 81.81 132 GLY A C 1
ATOM 981 O O . GLY A 1 132 ? 14.948 -9.271 -7.293 1.00 81.81 132 GLY A O 1
ATOM 982 N N . ALA A 1 133 ? 12.931 -8.884 -6.389 1.00 80.06 133 ALA A N 1
ATOM 983 C CA . ALA A 1 133 ? 13.110 -7.436 -6.354 1.00 80.06 133 ALA A CA 1
ATOM 984 C C . ALA A 1 133 ? 14.186 -7.066 -5.306 1.00 80.06 133 ALA A C 1
ATOM 986 O O . ALA A 1 133 ? 14.104 -7.543 -4.176 1.00 80.06 133 ALA A O 1
ATOM 987 N N . PRO A 1 134 ? 15.178 -6.215 -5.639 1.00 82.00 134 PRO A N 1
ATOM 988 C CA . PRO A 1 134 ? 16.144 -5.718 -4.658 1.00 82.00 134 PRO A CA 1
ATOM 989 C C . PRO A 1 134 ? 15.455 -5.025 -3.476 1.00 82.00 134 PRO A C 1
ATOM 991 O O . PRO A 1 134 ? 14.459 -4.332 -3.691 1.00 82.00 134 PRO A O 1
ATOM 994 N N . ASP A 1 135 ? 16.040 -5.112 -2.278 1.00 76.81 135 ASP A N 1
ATOM 995 C CA . ASP A 1 135 ? 15.489 -4.561 -1.025 1.00 76.81 135 ASP A CA 1
ATOM 996 C C . ASP A 1 135 ? 14.974 -3.112 -1.165 1.00 76.81 135 ASP 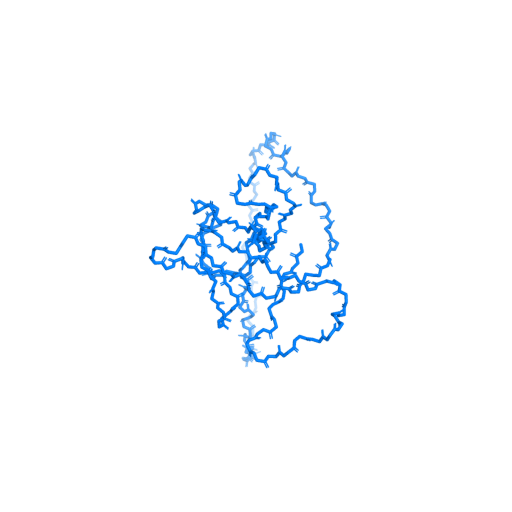A C 1
ATOM 998 O O . ASP A 1 135 ? 13.880 -2.775 -0.709 1.00 76.81 135 ASP A O 1
ATOM 1002 N N . ASP A 1 136 ? 15.717 -2.263 -1.883 1.00 84.69 136 ASP A N 1
ATOM 1003 C CA . ASP A 1 136 ? 15.404 -0.838 -2.054 1.00 84.69 136 ASP A CA 1
ATOM 1004 C C . ASP A 1 136 ? 14.646 -0.502 -3.356 1.00 84.69 136 ASP A C 1
ATOM 1006 O O . ASP A 1 136 ? 14.388 0.671 -3.643 1.00 84.69 136 ASP A O 1
ATOM 1010 N N . HIS A 1 137 ? 14.270 -1.489 -4.177 1.00 90.44 137 HIS A N 1
ATOM 1011 C CA . HIS A 1 137 ? 13.681 -1.268 -5.512 1.00 90.44 137 HIS A CA 1
ATOM 1012 C C . HIS A 1 137 ? 12.428 -0.388 -5.484 1.00 90.44 137 HIS A C 1
ATOM 1014 O O . HIS A 1 137 ? 12.265 0.501 -6.329 1.00 90.44 137 HIS A O 1
ATOM 1020 N N . TRP A 1 138 ? 11.556 -0.624 -4.503 1.00 92.88 138 TRP A N 1
ATOM 1021 C CA . TRP A 1 138 ? 10.317 0.130 -4.304 1.00 92.88 138 TRP A CA 1
ATOM 1022 C C . TRP A 1 138 ? 10.564 1.456 -3.579 1.00 92.88 138 TRP A C 1
ATOM 1024 O O . TRP A 1 138 ? 9.951 2.470 -3.919 1.00 92.88 138 TRP A O 1
ATOM 1034 N N . LEU A 1 139 ? 11.516 1.484 -2.642 1.00 89.12 139 LEU A N 1
ATOM 1035 C CA . LEU A 1 139 ? 11.887 2.692 -1.909 1.00 89.12 139 LEU A CA 1
ATOM 1036 C C . LEU A 1 139 ? 12.477 3.757 -2.844 1.00 89.12 139 LEU A C 1
ATOM 1038 O O . LEU A 1 139 ? 12.050 4.911 -2.812 1.00 89.12 139 LEU A O 1
ATOM 1042 N N . LEU A 1 140 ? 13.399 3.370 -3.731 1.00 90.88 140 LEU A N 1
ATOM 1043 C CA . LEU A 1 140 ? 14.049 4.276 -4.686 1.00 90.88 140 LEU A CA 1
ATOM 1044 C C . LEU A 1 140 ? 13.088 4.822 -5.752 1.00 90.88 140 LEU A C 1
ATOM 1046 O O . LEU A 1 140 ? 13.327 5.894 -6.304 1.00 90.88 140 LEU A O 1
ATOM 1050 N N . ARG A 1 141 ? 11.974 4.128 -6.012 1.00 91.62 141 ARG A N 1
ATOM 1051 C CA . ARG A 1 141 ? 10.872 4.630 -6.855 1.00 91.62 141 ARG A CA 1
ATOM 1052 C C . ARG A 1 141 ? 9.939 5.590 -6.113 1.00 91.62 141 ARG A C 1
ATOM 1054 O O . ARG A 1 141 ? 9.029 6.157 -6.716 1.00 91.62 141 ARG A O 1
ATOM 1061 N N . GLY A 1 142 ? 10.156 5.778 -4.812 1.00 92.50 142 GLY A N 1
ATOM 1062 C CA . GLY A 1 142 ? 9.295 6.579 -3.954 1.00 92.50 142 GLY A CA 1
ATOM 1063 C C . GLY A 1 142 ? 7.927 5.937 -3.747 1.00 92.50 142 GLY A C 1
ATOM 1064 O O . GLY A 1 142 ? 6.935 6.673 -3.664 1.00 92.50 142 GLY A O 1
ATOM 1065 N N . ALA A 1 143 ? 7.873 4.597 -3.705 1.00 95.12 143 ALA A N 1
ATOM 1066 C CA . ALA A 1 143 ? 6.640 3.865 -3.472 1.00 95.12 143 ALA A CA 1
ATOM 1067 C C . ALA A 1 143 ? 6.046 4.236 -2.107 1.00 95.12 143 ALA A C 1
ATOM 1069 O O . ALA A 1 143 ? 6.709 4.135 -1.073 1.00 95.12 143 ALA A O 1
ATOM 1070 N N . CYS A 1 144 ? 4.796 4.689 -2.095 1.00 96.12 144 CYS A N 1
ATOM 1071 C CA . CYS A 1 144 ? 4.077 4.991 -0.864 1.00 96.12 144 CYS A CA 1
ATOM 1072 C C . CYS A 1 144 ? 2.572 4.810 -1.030 1.00 96.12 144 CYS A C 1
ATOM 1074 O O . CYS A 1 144 ? 2.050 4.800 -2.146 1.00 96.12 144 CYS A O 1
ATOM 1076 N N . ILE A 1 145 ? 1.872 4.713 0.096 1.00 96.25 145 ILE A N 1
ATOM 1077 C CA . ILE A 1 145 ? 0.415 4.728 0.143 1.00 96.25 145 ILE A CA 1
ATOM 1078 C C . ILE A 1 145 ? -0.039 6.103 0.620 1.00 96.25 145 ILE A C 1
ATOM 1080 O O . ILE A 1 145 ? 0.516 6.670 1.561 1.00 96.25 145 ILE A O 1
ATOM 1084 N N . VAL A 1 146 ? -1.071 6.633 -0.018 1.00 95.25 146 VAL A N 1
ATOM 1085 C CA . VAL A 1 146 ? -1.761 7.851 0.403 1.00 95.25 146 VAL A CA 1
ATOM 1086 C C . VAL A 1 146 ? -3.242 7.544 0.572 1.00 95.25 146 VAL A C 1
ATOM 1088 O O . VAL A 1 146 ? -3.816 6.796 -0.222 1.00 95.25 146 VAL A O 1
ATOM 1091 N N . CYS A 1 147 ? -3.869 8.115 1.596 1.00 91.81 147 CYS A N 1
ATOM 1092 C CA . CYS A 1 147 ? -5.322 8.074 1.707 1.00 91.81 147 CYS A CA 1
ATOM 1093 C C . CYS A 1 147 ? -5.939 8.917 0.582 1.00 91.81 147 CYS A C 1
ATOM 1095 O O . CYS A 1 147 ? -5.526 10.055 0.337 1.00 91.81 147 CYS A O 1
ATOM 1097 N N . GLU A 1 148 ? -6.920 8.356 -0.117 1.00 82.44 148 GLU A N 1
ATOM 1098 C CA . GLU A 1 148 ? -7.770 9.097 -1.037 1.00 82.44 148 GLU A CA 1
ATOM 1099 C C . GLU A 1 148 ? -8.618 10.053 -0.200 1.00 82.44 148 GLU A C 1
ATOM 1101 O O . GLU A 1 148 ? -9.382 9.645 0.674 1.00 82.44 148 GLU A O 1
ATOM 1106 N N . SER A 1 149 ? -8.410 11.351 -0.402 1.00 69.06 149 SER A N 1
ATOM 1107 C CA . SER A 1 149 ? -9.265 12.362 0.204 1.00 69.06 149 SER A CA 1
ATOM 1108 C C . SER A 1 149 ? -10.596 12.322 -0.536 1.00 69.06 149 SER A C 1
ATOM 1110 O O . SER A 1 149 ? -10.601 12.437 -1.761 1.00 69.06 149 SER A O 1
ATOM 1112 N N . ASP A 1 150 ? -11.706 12.173 0.182 1.00 54.62 150 ASP A N 1
ATOM 1113 C CA . ASP A 1 150 ? -13.035 12.355 -0.397 1.00 54.62 150 ASP A CA 1
ATOM 1114 C C . ASP A 1 150 ? -13.212 13.846 -0.721 1.00 54.62 150 ASP A C 1
ATOM 1116 O O . ASP A 1 150 ? -13.739 14.625 0.067 1.00 54.62 150 ASP A O 1
ATOM 1120 N N . SER A 1 151 ? -12.664 14.301 -1.850 1.00 53.97 151 SER A N 1
ATOM 1121 C CA . SER A 1 151 ? -12.902 15.654 -2.356 1.00 53.97 151 SER A CA 1
ATOM 1122 C C . SER A 1 151 ? -14.224 15.724 -3.125 1.00 53.97 151 SER A C 1
ATOM 1124 O O . SER A 1 151 ? -14.317 16.416 -4.138 1.00 53.97 151 SER A O 1
ATOM 1126 N N . GLY A 1 152 ? -15.238 14.979 -2.685 1.00 55.22 152 GLY A N 1
ATOM 1127 C CA . GLY A 1 152 ? -16.623 15.176 -3.074 1.00 55.22 152 GLY A CA 1
ATOM 1128 C C . GLY A 1 152 ? -17.327 16.052 -2.048 1.00 55.22 152 GLY A C 1
ATOM 1129 O O . GLY A 1 152 ? -17.733 15.540 -1.019 1.00 55.22 152 GLY A O 1
ATOM 1130 N N . LEU A 1 153 ? -17.447 17.356 -2.322 1.00 44.25 153 LEU A N 1
ATOM 1131 C CA . LEU A 1 153 ? -18.572 18.236 -1.953 1.00 44.25 153 LEU A CA 1
ATOM 1132 C C . LEU A 1 153 ? -18.264 19.667 -2.445 1.00 44.25 153 LEU A C 1
ATOM 1134 O O . LEU A 1 153 ? -17.642 20.466 -1.743 1.00 44.25 153 LEU A O 1
ATOM 1138 N N . ASN A 1 154 ? -18.713 19.982 -3.661 1.00 36.34 154 ASN A N 1
ATOM 1139 C CA . ASN A 1 154 ? -19.246 21.302 -4.004 1.00 36.34 154 ASN A CA 1
ATOM 1140 C C . ASN A 1 154 ? -20.426 21.102 -4.956 1.00 36.34 154 ASN A C 1
ATOM 1142 O O . ASN A 1 154 ? -20.243 20.334 -5.929 1.00 36.34 154 ASN A O 1
#

pLDDT: mean 72.09, std 22.61, range [28.66, 96.25]